Protein AF-A0A1Q3J466-F1 (afdb_monomer)

Nearest PDB structures (foldseek):
  9etf-assembly1_B  TM=6.222E-01  e=2.043E-02  Gallus gallus
  2qo4-assembly1_A  TM=5.809E-01  e=4.443E-01  Danio rerio
  1o1u-assembly1_A  TM=4.889E-01  e=2.140E-01  Homo sapiens
  3pve-assembly2_B  TM=3.064E-01  e=1.401E+00  Mus musculus
  6fop-assembly1_A  TM=2.476E-01  e=9.226E-01  Acetivibrio thermocellus ATCC 27405

Mean predicted aligned error: 11.2 Å

Solvent-accessible surface area (backbone atoms only — not comparable to full-atom values): 6047 Å² total; per-residue (Å²): 143,79,91,84,85,82,94,77,87,80,81,79,92,66,94,72,95,69,86,80,72,84,80,82,80,70,74,48,58,82,66,57,45,46,24,42,43,80,97,43,58,36,39,33,46,62,58,86,46,41,33,36,40,36,38,90,89,24,65,29,48,32,40,45,62,38,42,37,39,39,36,35,42,76,94,40,57,36,40,33,39,52,58,84,60,36,34,42,35,38,38,94,86,42,80,50,55,30,36,58,111

pLDDT: mean 80.9, std 19.21, range [41.75, 96.12]

Structure (mmCIF, N/CA/C/O backbone):
data_AF-A0A1Q3J466-F1
#
_entry.id   AF-A0A1Q3J466-F1
#
loop_
_atom_site.group_PDB
_atom_site.id
_atom_site.type_symbol
_atom_site.label_atom_id
_atom_site.label_alt_id
_atom_site.label_comp_id
_atom_site.label_asym_id
_atom_site.label_entity_id
_atom_site.label_seq_id
_atom_site.pdbx_PDB_ins_code
_atom_site.Cartn_x
_atom_site.Cartn_y
_atom_site.Cartn_z
_atom_site.occupancy
_atom_site.B_iso_or_equiv
_atom_site.auth_seq_id
_atom_site.auth_comp_id
_atom_site.auth_asym_id
_atom_site.auth_atom_id
_atom_site.pdbx_PDB_model_num
ATOM 1 N N . MET A 1 1 ? 0.598 11.566 -29.181 1.00 48.09 1 MET A N 1
ATOM 2 C CA . MET A 1 1 ? 1.473 10.555 -28.553 1.00 48.09 1 MET A CA 1
ATOM 3 C C . MET A 1 1 ? 2.571 11.330 -27.855 1.00 48.09 1 MET A C 1
ATOM 5 O O . MET A 1 1 ? 3.503 11.747 -28.524 1.00 48.09 1 MET A O 1
ATOM 9 N N . SER A 1 2 ? 2.364 11.653 -26.580 1.00 48.88 2 SER A N 1
ATOM 10 C CA . SER A 1 2 ? 3.200 12.588 -25.823 1.00 48.88 2 SER A CA 1
ATOM 11 C C . SER A 1 2 ? 3.478 12.006 -24.442 1.00 48.88 2 SER A C 1
ATOM 13 O O . SER A 1 2 ? 2.556 11.488 -23.816 1.00 48.88 2 SER A O 1
ATOM 15 N N . ASP A 1 3 ? 4.742 12.122 -24.040 1.00 54.53 3 ASP A N 1
ATOM 16 C CA . ASP A 1 3 ? 5.233 12.181 -22.660 1.00 54.53 3 ASP A CA 1
ATOM 17 C C . ASP A 1 3 ? 5.148 10.919 -21.795 1.00 54.53 3 ASP A C 1
ATOM 19 O O . ASP A 1 3 ? 4.269 10.743 -20.957 1.00 54.53 3 ASP A O 1
ATOM 23 N N . TRP A 1 4 ? 6.173 10.079 -21.938 1.00 59.16 4 TRP A N 1
ATOM 24 C CA . TRP A 1 4 ? 6.616 9.160 -20.890 1.00 59.16 4 TRP A CA 1
ATOM 25 C C . TRP A 1 4 ? 8.096 9.461 -20.598 1.00 59.16 4 TRP A C 1
ATOM 27 O O . TRP A 1 4 ? 8.936 9.374 -21.498 1.00 59.16 4 TRP A O 1
ATOM 37 N N . GLU A 1 5 ? 8.410 9.831 -19.35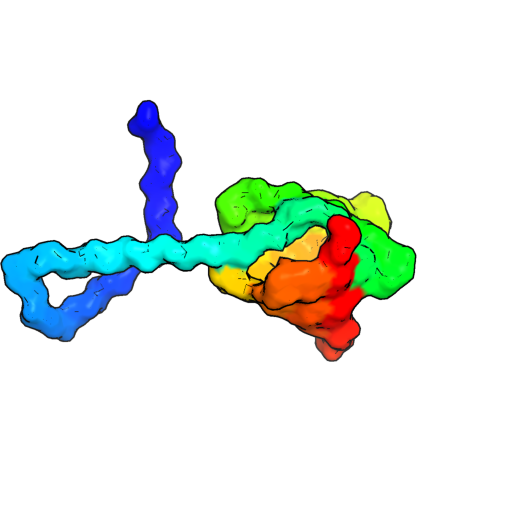4 1.00 54.56 5 GLU A N 1
ATOM 38 C CA . GLU A 1 5 ? 9.779 9.982 -18.843 1.00 54.56 5 GLU A CA 1
ATOM 39 C C . GLU A 1 5 ? 10.217 8.686 -18.126 1.00 54.56 5 GLU A C 1
ATOM 41 O O . GLU A 1 5 ? 9.445 8.144 -17.336 1.00 54.56 5 GLU A O 1
ATOM 46 N N . PRO A 1 6 ? 11.423 8.147 -18.392 1.00 50.97 6 PRO A N 1
ATOM 47 C CA . PRO A 1 6 ? 11.894 6.900 -17.782 1.00 50.97 6 PRO A CA 1
ATOM 48 C C . PRO A 1 6 ? 12.525 7.094 -16.386 1.00 50.97 6 PRO A C 1
ATOM 50 O O . PRO A 1 6 ? 13.358 7.977 -16.198 1.00 50.97 6 PRO A O 1
ATOM 53 N N . ASP A 1 7 ? 12.194 6.195 -15.449 1.00 63.34 7 ASP A N 1
ATOM 54 C CA . ASP A 1 7 ? 12.533 6.272 -14.013 1.00 63.34 7 ASP A CA 1
ATOM 55 C C . ASP A 1 7 ? 14.026 6.110 -13.634 1.00 63.34 7 ASP A C 1
ATOM 57 O O . ASP A 1 7 ? 14.440 6.662 -12.621 1.00 63.34 7 ASP A O 1
ATOM 61 N N . GLU A 1 8 ? 14.871 5.394 -14.390 1.00 47.97 8 GLU A N 1
ATOM 62 C CA . GLU A 1 8 ? 16.322 5.297 -14.106 1.00 47.97 8 GLU A CA 1
ATOM 63 C C . GLU A 1 8 ? 17.135 5.064 -15.398 1.00 47.97 8 GLU A C 1
ATOM 65 O O . GLU A 1 8 ? 16.749 4.278 -16.265 1.00 47.97 8 GLU A O 1
ATOM 70 N N . GLN A 1 9 ? 18.300 5.716 -15.523 1.00 45.03 9 GLN A N 1
ATOM 71 C CA . GLN A 1 9 ? 19.310 5.426 -16.553 1.00 45.03 9 GLN A CA 1
ATOM 72 C C . GLN A 1 9 ? 20.588 4.925 -15.878 1.00 45.03 9 GLN A C 1
ATOM 74 O O . GLN A 1 9 ? 21.259 5.682 -15.182 1.00 45.03 9 GLN A O 1
ATOM 79 N N . VAL A 1 10 ? 20.960 3.669 -16.125 1.00 53.59 10 VAL A N 1
ATOM 80 C CA . VAL A 1 10 ? 22.262 3.131 -15.712 1.00 53.59 10 VAL A CA 1
ATOM 81 C C . VAL A 1 10 ? 23.148 3.016 -16.951 1.00 53.59 10 VAL A C 1
ATOM 83 O O . VAL A 1 10 ? 22.826 2.282 -17.883 1.00 53.59 10 VAL A O 1
ATOM 86 N N . GLN A 1 11 ? 24.261 3.754 -16.979 1.00 41.75 11 GLN A N 1
ATOM 87 C CA . GLN A 1 11 ? 25.301 3.605 -18.000 1.00 41.75 11 GLN A CA 1
ATOM 88 C C . GLN A 1 11 ? 26.277 2.504 -17.575 1.00 41.75 11 GLN A C 1
ATOM 90 O O . GLN A 1 11 ? 26.970 2.631 -16.566 1.00 41.75 11 GLN A O 1
ATOM 95 N N . ALA A 1 12 ? 26.346 1.423 -18.352 1.00 43.94 12 ALA A N 1
ATOM 96 C CA . ALA A 1 12 ? 27.376 0.405 -18.190 1.00 43.94 12 ALA A CA 1
ATOM 97 C C . ALA A 1 12 ? 28.697 0.935 -18.764 1.00 43.94 12 ALA A C 1
ATOM 99 O O . ALA A 1 12 ? 28.843 1.111 -19.973 1.00 43.94 12 ALA A O 1
ATOM 100 N N . ASN A 1 13 ? 29.657 1.211 -17.884 1.00 52.78 13 ASN A N 1
ATOM 101 C CA . ASN A 1 13 ? 30.939 1.795 -18.251 1.00 52.78 13 ASN A CA 1
ATOM 102 C C . ASN A 1 13 ? 31.956 0.709 -18.639 1.00 52.78 13 ASN A C 1
ATOM 104 O O . ASN A 1 13 ? 32.936 0.525 -17.930 1.00 52.78 13 ASN A O 1
ATOM 108 N N . VAL A 1 14 ? 31.720 -0.032 -19.731 1.00 48.12 14 VAL A N 1
ATOM 109 C CA . VAL A 1 14 ? 32.763 -0.823 -20.420 1.00 48.12 14 VAL A CA 1
ATOM 110 C C . VAL A 1 14 ? 32.419 -0.952 -21.913 1.00 48.12 14 VAL A C 1
ATOM 112 O O . VAL A 1 14 ? 31.423 -1.575 -22.262 1.00 48.12 14 VAL A O 1
ATOM 115 N N . ASN A 1 15 ? 33.257 -0.354 -22.773 1.00 51.72 15 ASN A N 1
ATOM 116 C CA . ASN A 1 15 ? 33.382 -0.555 -24.231 1.00 51.72 15 ASN A CA 1
ATOM 117 C C . ASN A 1 15 ? 32.119 -1.001 -24.980 1.00 51.72 15 ASN A C 1
ATOM 119 O O . ASN A 1 15 ? 31.969 -2.169 -25.334 1.00 51.72 15 ASN A O 1
ATOM 123 N N . CYS A 1 16 ? 31.240 -0.052 -25.284 1.00 48.28 16 CYS A N 1
ATOM 124 C CA . CYS A 1 16 ? 30.004 -0.349 -25.982 1.00 48.28 16 CYS A CA 1
ATOM 125 C C . CYS A 1 16 ? 29.893 0.530 -27.243 1.00 48.28 16 CYS A C 1
ATOM 127 O O . CYS A 1 16 ? 29.670 1.737 -27.181 1.00 48.28 16 CYS A O 1
ATOM 129 N N . THR A 1 17 ? 30.164 -0.086 -28.398 1.00 57.84 17 THR A N 1
ATOM 130 C CA . THR A 1 17 ? 30.397 0.572 -29.699 1.00 57.84 17 THR A CA 1
ATOM 131 C C . THR A 1 17 ? 29.115 0.839 -30.501 1.00 57.84 17 THR A C 1
ATOM 133 O O . THR A 1 17 ? 29.184 1.431 -31.575 1.00 57.84 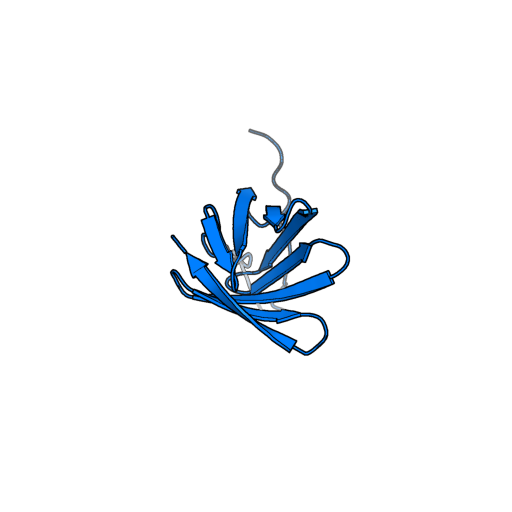17 THR A O 1
ATOM 136 N N . SER A 1 18 ? 27.942 0.402 -30.023 1.00 43.44 18 SER A N 1
ATOM 137 C CA . SER A 1 18 ? 26.594 0.803 -30.481 1.00 43.44 18 SER A CA 1
ATOM 138 C C . SER A 1 18 ? 25.501 0.069 -29.671 1.00 43.44 18 SER A C 1
ATOM 140 O O . SER A 1 18 ? 25.735 -1.028 -29.176 1.00 43.44 18 SER A O 1
ATOM 142 N N . TYR A 1 19 ? 24.308 0.672 -29.528 1.00 47.91 19 TYR A N 1
ATOM 143 C CA . TYR A 1 19 ? 23.104 0.112 -28.863 1.00 47.91 19 TYR A CA 1
ATOM 144 C C . TYR A 1 19 ? 23.201 -0.190 -27.350 1.00 47.91 19 TYR A C 1
ATOM 146 O O . TYR A 1 19 ? 22.664 -1.174 -26.854 1.00 47.91 19 TYR A O 1
ATOM 154 N N . CYS A 1 20 ? 23.803 0.712 -26.575 1.00 53.19 20 CYS A N 1
ATOM 155 C CA . CYS A 1 20 ? 24.039 0.547 -25.130 1.00 53.19 20 CYS A CA 1
ATOM 156 C C . CYS A 1 20 ? 22.879 1.019 -24.234 1.00 53.19 20 CYS A C 1
ATOM 158 O O . CYS A 1 20 ? 23.101 1.455 -23.106 1.00 53.19 20 CYS A O 1
ATOM 160 N N . ARG A 1 21 ? 21.637 0.993 -24.732 1.00 45.06 21 ARG A N 1
ATOM 161 C CA . ARG A 1 21 ? 20.445 1.349 -23.948 1.00 45.06 21 ARG A CA 1
ATOM 162 C C . ARG A 1 21 ? 19.596 0.104 -23.739 1.00 45.06 21 ARG A C 1
ATOM 164 O O . ARG A 1 21 ? 18.714 -0.201 -24.534 1.00 45.06 21 ARG A O 1
ATOM 171 N N . ALA A 1 22 ? 19.865 -0.607 -22.650 1.00 44.41 22 ALA A N 1
ATOM 172 C CA . ALA A 1 22 ? 18.912 -1.568 -22.122 1.00 44.41 22 ALA A CA 1
ATOM 173 C C . ALA A 1 22 ? 17.844 -0.782 -21.348 1.00 44.41 22 ALA A C 1
ATOM 175 O O . ALA A 1 22 ? 18.112 -0.244 -20.277 1.00 44.41 22 ALA A O 1
ATOM 176 N N . MET A 1 23 ? 16.645 -0.659 -21.914 1.00 45.97 23 MET A N 1
ATOM 177 C CA . MET A 1 23 ? 15.479 -0.180 -21.172 1.00 45.97 23 MET A CA 1
ATOM 178 C C . MET A 1 23 ? 14.914 -1.379 -20.411 1.00 45.97 23 MET A C 1
ATOM 180 O O . MET A 1 23 ? 14.371 -2.298 -21.024 1.00 45.97 23 MET A O 1
ATOM 184 N N . LEU A 1 24 ? 15.097 -1.419 -19.091 1.00 42.56 24 LEU A N 1
ATOM 185 C CA . LEU A 1 24 ? 14.530 -2.471 -18.254 1.00 42.56 24 LEU A CA 1
ATOM 186 C C . LEU A 1 24 ? 13.071 -2.124 -17.947 1.00 42.56 24 LEU A C 1
ATOM 188 O O . LEU A 1 24 ? 12.784 -1.265 -17.118 1.00 42.56 24 LEU A O 1
ATOM 192 N N . TRP A 1 25 ? 12.145 -2.810 -18.609 1.00 46.94 25 TRP A N 1
ATOM 193 C CA . TRP A 1 25 ? 10.720 -2.712 -18.312 1.00 46.94 25 TRP A CA 1
ATOM 194 C C . TRP A 1 25 ? 10.390 -3.729 -17.221 1.00 46.94 25 TRP A C 1
ATOM 196 O O . TRP A 1 25 ? 10.067 -4.882 -17.508 1.00 46.94 25 TRP A O 1
ATOM 206 N N . ILE A 1 26 ? 10.516 -3.328 -15.956 1.00 56.66 26 ILE A N 1
ATOM 207 C CA . ILE A 1 26 ? 10.013 -4.149 -14.853 1.00 56.66 26 ILE A CA 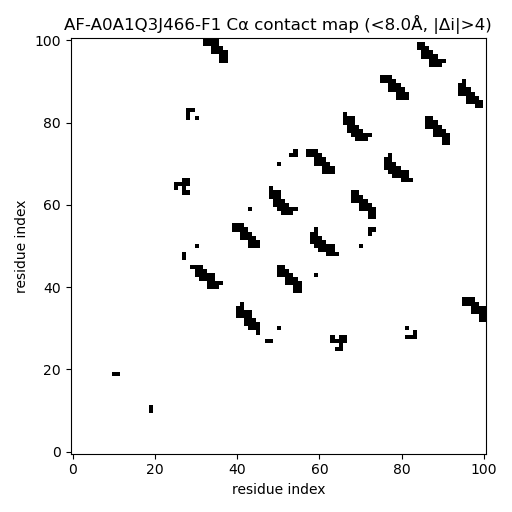1
ATOM 208 C C . ILE A 1 26 ? 8.489 -4.065 -14.910 1.00 56.66 26 ILE A C 1
ATOM 210 O O . ILE A 1 26 ? 7.921 -3.023 -14.598 1.00 56.66 26 ILE A O 1
ATOM 214 N N . VAL A 1 27 ? 7.827 -5.145 -15.329 1.00 60.38 27 VAL A N 1
ATOM 215 C CA . VAL A 1 27 ? 6.364 -5.236 -15.269 1.00 60.38 27 VAL A CA 1
ATOM 216 C C . VAL A 1 27 ? 5.972 -5.249 -13.788 1.00 60.38 27 VAL A C 1
ATOM 218 O O . VAL A 1 27 ? 6.311 -6.214 -13.097 1.00 60.38 27 VAL A O 1
ATOM 221 N N . PRO A 1 28 ? 5.313 -4.198 -13.265 1.00 61.84 28 PRO A N 1
ATOM 222 C CA . PRO A 1 28 ? 4.914 -4.178 -11.867 1.00 61.84 28 PRO A CA 1
ATOM 223 C C . PRO A 1 28 ? 3.882 -5.279 -11.607 1.00 61.84 28 PRO A C 1
ATOM 225 O O . PRO A 1 28 ? 3.074 -5.612 -12.481 1.00 61.84 28 PRO A O 1
ATOM 228 N N . ALA A 1 29 ? 3.896 -5.841 -10.398 1.00 78.31 29 ALA A N 1
ATOM 229 C CA . ALA A 1 29 ? 2.889 -6.811 -9.989 1.00 78.31 29 ALA A CA 1
ATOM 230 C C . ALA A 1 29 ? 1.474 -6.223 -10.148 1.00 78.31 29 ALA A C 1
ATOM 232 O O . ALA A 1 29 ? 1.247 -5.036 -9.909 1.00 78.31 29 ALA A O 1
ATOM 233 N N . LYS A 1 30 ? 0.511 -7.054 -10.565 1.00 83.69 30 LYS A N 1
ATOM 234 C CA . LYS A 1 30 ? -0.888 -6.634 -10.724 1.00 83.69 30 LYS A CA 1
ATOM 235 C C . LYS A 1 30 ? -1.598 -6.649 -9.373 1.00 83.69 30 LYS A C 1
ATOM 237 O O . LYS A 1 30 ? -2.075 -7.699 -8.937 1.00 83.69 30 LYS A O 1
ATOM 242 N N . VAL A 1 31 ? -1.687 -5.486 -8.735 1.00 90.38 31 VAL A N 1
ATOM 243 C CA . VAL A 1 31 ? -2.299 -5.331 -7.404 1.00 90.38 31 VAL A CA 1
ATOM 244 C C . VAL A 1 31 ? -3.719 -4.787 -7.430 1.00 90.38 31 VAL A C 1
ATOM 246 O O . VAL A 1 31 ? -4.362 -4.771 -6.389 1.00 90.38 31 VAL A O 1
ATOM 249 N N . GLU A 1 32 ? -4.229 -4.382 -8.591 1.00 91.88 32 GLU A N 1
ATOM 250 C CA . GLU A 1 32 ? -5.609 -3.908 -8.725 1.00 91.88 32 GLU A CA 1
ATOM 251 C C . GLU A 1 32 ? -6.631 -4.942 -8.218 1.00 91.88 32 GLU A C 1
ATOM 253 O O . GLU A 1 32 ? -6.511 -6.142 -8.505 1.00 91.88 32 GLU A O 1
ATOM 258 N N . GLY A 1 33 ? -7.630 -4.471 -7.472 1.00 93.12 33 GLY A N 1
ATOM 259 C CA . GLY A 1 33 ? -8.734 -5.254 -6.923 1.00 93.12 33 GLY A CA 1
ATOM 260 C C . GLY A 1 33 ? -8.819 -5.221 -5.396 1.00 93.12 33 GLY A C 1
ATOM 261 O O . GLY A 1 33 ? -8.168 -4.425 -4.714 1.00 93.12 33 GLY A O 1
ATOM 262 N N . ASN A 1 34 ? 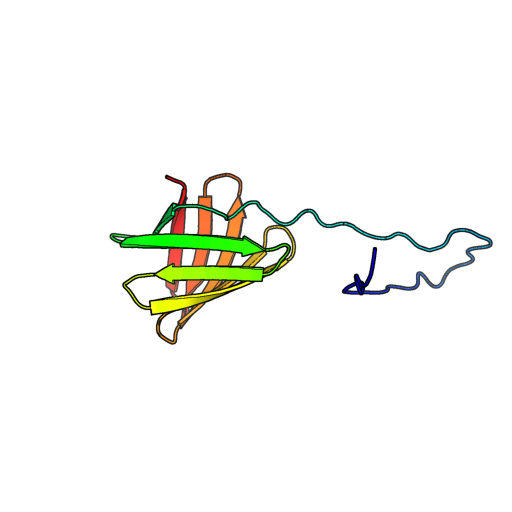-9.646 -6.113 -4.851 1.00 95.00 34 ASN A N 1
ATOM 263 C CA . ASN A 1 34 ? -9.914 -6.200 -3.420 1.00 95.00 34 ASN A CA 1
ATOM 264 C C . ASN A 1 34 ? -9.026 -7.255 -2.759 1.00 95.00 34 ASN A C 1
ATOM 266 O O . ASN A 1 34 ? -8.959 -8.410 -3.179 1.00 95.00 34 ASN A O 1
ATOM 270 N N . TRP A 1 35 ? -8.395 -6.860 -1.664 1.00 96.12 35 TRP A N 1
ATOM 271 C CA . TRP A 1 35 ? -7.518 -7.691 -0.861 1.00 96.12 35 TRP A CA 1
ATOM 272 C C . TRP A 1 35 ? -8.082 -7.825 0.543 1.00 96.12 35 TRP A C 1
ATOM 274 O O . TRP A 1 35 ? -8.422 -6.838 1.187 1.00 96.12 35 TRP A O 1
ATOM 284 N N . GLN A 1 36 ? -8.160 -9.048 1.043 1.00 95.25 36 GLN A N 1
ATOM 285 C CA . GLN A 1 36 ? -8.475 -9.314 2.435 1.00 95.25 36 GLN A CA 1
ATOM 286 C C . GLN A 1 36 ? -7.201 -9.146 3.266 1.00 95.25 36 GLN A C 1
ATOM 288 O O . GLN A 1 36 ? -6.294 -9.968 3.159 1.00 95.25 36 GLN A O 1
ATOM 293 N N . LEU A 1 37 ? -7.133 -8.089 4.077 1.00 92.88 37 LEU A N 1
ATOM 294 C CA . LEU A 1 37 ? -6.024 -7.757 4.972 1.00 92.88 37 LEU A CA 1
ATOM 295 C C . LEU A 1 37 ? -6.531 -7.841 6.422 1.00 92.88 37 LEU A C 1
ATOM 297 O O . LEU A 1 37 ? -7.221 -6.948 6.913 1.00 92.88 37 LEU A O 1
ATOM 301 N N . GLY A 1 38 ? -6.208 -8.937 7.111 1.00 88.38 38 GLY A N 1
ATOM 302 C CA . GLY A 1 38 ? -6.786 -9.232 8.426 1.00 88.38 38 GLY A CA 1
ATOM 303 C C . GLY A 1 38 ? -8.303 -9.453 8.345 1.00 88.38 38 GLY A C 1
ATOM 304 O O . GLY A 1 38 ? -8.771 -10.298 7.582 1.00 88.38 38 GLY A O 1
ATOM 305 N N . SER A 1 39 ? -9.065 -8.699 9.139 1.00 88.12 39 SER A N 1
ATOM 306 C CA . SER A 1 39 ? -10.537 -8.700 9.153 1.00 88.12 39 SER A CA 1
ATOM 307 C C . SER A 1 39 ? -11.177 -7.778 8.112 1.00 88.12 39 SER A C 1
ATOM 309 O O . SER A 1 39 ? -12.397 -7.777 7.973 1.00 88.12 39 SER A O 1
ATOM 311 N N . ASP A 1 40 ? -10.379 -6.982 7.404 1.00 92.44 40 ASP A N 1
ATOM 312 C CA . ASP A 1 40 ? -10.854 -5.853 6.613 1.00 92.44 40 ASP A CA 1
ATOM 313 C C . ASP A 1 40 ? -10.445 -5.977 5.144 1.00 92.44 40 ASP A C 1
ATOM 315 O O . ASP A 1 40 ? -9.558 -6.753 4.779 1.00 92.44 40 ASP A O 1
ATOM 319 N N . PHE A 1 41 ? -11.091 -5.181 4.292 1.00 93.81 41 PHE A N 1
ATOM 320 C CA . PHE A 1 41 ? -10.779 -5.123 2.870 1.00 93.81 41 PHE A CA 1
ATOM 321 C C . PHE A 1 41 ? -9.933 -3.895 2.532 1.00 93.81 41 PHE A C 1
ATOM 323 O O . PHE A 1 41 ? -10.235 -2.767 2.927 1.00 93.81 41 PHE A O 1
ATOM 330 N N . LEU A 1 42 ? -8.872 -4.146 1.777 1.00 95.19 42 LEU A N 1
ATOM 331 C CA . LEU A 1 42 ? -8.026 -3.174 1.109 1.00 95.19 42 LEU A CA 1
ATOM 332 C C . LEU A 1 42 ? -8.427 -3.165 -0.371 1.00 95.19 42 LEU A C 1
ATOM 334 O O . LEU A 1 42 ? -8.206 -4.147 -1.076 1.00 95.19 42 LEU A O 1
ATOM 338 N N . SER A 1 43 ? -9.042 -2.081 -0.835 1.00 95.81 43 SER A N 1
ATOM 339 C CA . SER A 1 43 ? -9.360 -1.883 -2.253 1.00 95.81 43 SER A CA 1
ATOM 340 C C . SER A 1 43 ? -8.224 -1.109 -2.896 1.00 95.81 43 SER A C 1
ATOM 342 O O . SER A 1 43 ? -7.882 -0.044 -2.381 1.00 95.81 43 SER A O 1
ATOM 344 N N . LEU A 1 44 ? -7.654 -1.627 -3.984 1.00 95.94 44 LEU A N 1
ATOM 345 C CA . LEU A 1 44 ? -6.552 -1.002 -4.711 1.00 95.94 44 LEU A CA 1
ATOM 346 C C . LEU A 1 44 ? -6.914 -0.783 -6.181 1.00 95.94 44 LEU A C 1
ATOM 348 O O . LEU A 1 44 ? -7.353 -1.707 -6.860 1.00 95.94 44 LEU A O 1
ATOM 352 N N . ASP A 1 45 ? -6.623 0.411 -6.670 1.00 94.81 45 ASP A N 1
ATOM 353 C CA . ASP A 1 45 ? -6.581 0.793 -8.074 1.00 94.81 45 ASP A CA 1
ATOM 354 C C . ASP A 1 45 ? -5.119 1.011 -8.470 1.00 94.81 45 ASP A C 1
ATOM 356 O O . ASP A 1 45 ? -4.343 1.624 -7.726 1.00 94.81 45 ASP A O 1
ATOM 360 N N . GLN A 1 46 ? -4.726 0.508 -9.640 1.00 91.50 46 GLN A N 1
ATOM 361 C CA . GLN A 1 46 ? -3.345 0.582 -10.109 1.00 91.50 46 GLN A CA 1
ATOM 362 C C . GLN A 1 46 ? -3.253 1.395 -11.399 1.00 91.50 46 GLN A C 1
ATOM 364 O O . GLN A 1 46 ? -3.861 1.066 -12.411 1.00 91.50 46 GLN A O 1
ATOM 369 N N . GLN A 1 47 ? -2.405 2.421 -11.392 1.00 89.12 47 GLN A N 1
ATOM 370 C CA . GLN A 1 47 ? -2.033 3.175 -12.586 1.00 89.12 47 GLN A CA 1
ATOM 371 C C . GLN A 1 47 ? -0.518 3.107 -12.761 1.00 89.12 47 GLN A C 1
ATOM 373 O O . GLN A 1 47 ? 0.239 3.812 -12.094 1.00 89.12 47 GLN A O 1
ATOM 378 N N . PHE A 1 48 ? -0.069 2.227 -13.660 1.00 86.94 48 PHE A N 1
ATOM 379 C CA . PHE A 1 48 ? 1.344 1.883 -13.840 1.00 86.94 48 PHE A CA 1
ATOM 380 C C . PHE A 1 48 ? 1.979 1.385 -12.529 1.00 86.94 48 PHE A C 1
ATOM 382 O O . PHE A 1 48 ? 1.643 0.299 -12.049 1.00 86.94 48 PHE A O 1
ATOM 389 N N . GLN A 1 49 ? 2.896 2.169 -11.960 1.00 86.75 49 GLN A N 1
ATOM 390 C CA . GLN A 1 49 ? 3.545 1.904 -10.679 1.00 86.75 49 GLN A CA 1
ATOM 391 C C . GLN A 1 49 ? 2.798 2.538 -9.501 1.00 86.75 49 GLN A C 1
ATOM 393 O O . GLN A 1 49 ? 3.060 2.171 -8.362 1.00 86.75 49 GLN A O 1
ATOM 398 N N . MET A 1 50 ? 1.885 3.480 -9.740 1.00 92.00 50 MET A N 1
ATOM 399 C CA . MET A 1 50 ? 1.149 4.158 -8.678 1.00 92.00 50 MET A CA 1
ATOM 400 C C . MET A 1 50 ? -0.040 3.314 -8.239 1.00 92.00 50 MET A C 1
ATOM 402 O O . MET A 1 50 ? -0.763 2.750 -9.062 1.00 92.00 50 MET A O 1
ATOM 406 N N . VAL A 1 51 ? -0.244 3.246 -6.929 1.00 94.56 51 VAL A N 1
ATOM 407 C CA . VAL A 1 51 ? -1.334 2.495 -6.313 1.00 94.56 51 VAL A CA 1
ATOM 408 C C . VAL A 1 51 ? -2.145 3.450 -5.456 1.00 94.56 51 VAL A C 1
ATOM 410 O O . VAL A 1 51 ? -1.604 4.154 -4.605 1.00 94.56 51 VAL A O 1
ATOM 413 N N . MET A 1 52 ? -3.450 3.474 -5.674 1.00 95.94 52 MET A N 1
ATOM 414 C CA . MET A 1 52 ? -4.396 4.268 -4.900 1.00 95.94 52 MET A CA 1
ATOM 415 C C . MET A 1 52 ? -5.508 3.368 -4.390 1.00 95.94 52 MET A C 1
ATOM 417 O O . MET A 1 52 ? -5.647 2.240 -4.846 1.00 95.94 52 MET A O 1
ATOM 421 N N . GLY A 1 53 ? -6.295 3.833 -3.426 1.00 95.81 53 GLY A N 1
ATOM 422 C CA . GLY A 1 53 ? -7.450 3.064 -2.989 1.00 95.81 53 GLY A CA 1
ATOM 423 C C . GLY A 1 53 ? -7.941 3.423 -1.602 1.00 95.81 53 GLY A C 1
ATOM 424 O O . GLY A 1 53 ? -7.801 4.563 -1.150 1.00 95.81 53 GLY A O 1
ATOM 425 N N . THR A 1 54 ? -8.521 2.442 -0.915 1.00 95.38 54 THR A N 1
ATOM 426 C CA . THR A 1 54 ? -9.070 2.622 0.432 1.00 95.38 54 THR A CA 1
ATOM 427 C C . THR A 1 54 ? -8.832 1.408 1.326 1.00 95.38 54 THR A C 1
ATOM 429 O O . THR A 1 54 ? -8.899 0.261 0.888 1.00 95.38 54 THR A O 1
ATOM 432 N N . TYR A 1 55 ? -8.566 1.666 2.607 1.00 94.81 55 TYR A N 1
ATOM 433 C CA . TYR A 1 55 ? -8.430 0.649 3.648 1.00 94.81 55 TYR A CA 1
ATOM 434 C C . TYR A 1 55 ? -9.023 1.170 4.951 1.00 94.81 55 TYR A C 1
ATOM 436 O O . TYR A 1 55 ? -8.618 2.231 5.424 1.00 94.81 55 TYR A O 1
ATOM 444 N N . LYS A 1 56 ? -9.994 0.453 5.531 1.00 91.25 56 LYS A N 1
ATOM 445 C CA . LYS A 1 56 ? -10.707 0.879 6.758 1.00 91.25 56 LYS A CA 1
ATOM 446 C C . LYS A 1 56 ? -11.271 2.311 6.679 1.00 91.25 56 LYS A C 1
ATOM 448 O O . LYS A 1 56 ? -11.246 3.052 7.655 1.00 91.25 56 LYS A O 1
ATOM 453 N N . GLY A 1 57 ? -11.717 2.732 5.494 1.00 89.62 57 GLY A N 1
ATOM 454 C CA . GLY A 1 57 ? -12.194 4.098 5.238 1.00 89.62 57 GLY A CA 1
ATOM 455 C C . GLY A 1 57 ? -11.095 5.163 5.095 1.00 89.62 57 GLY A C 1
ATOM 456 O O . GLY A 1 57 ? -11.397 6.295 4.726 1.00 89.62 57 GLY A O 1
ATOM 457 N N . ALA A 1 58 ? -9.822 4.825 5.320 1.00 93.00 58 ALA A N 1
ATOM 458 C CA . ALA A 1 58 ? -8.699 5.710 5.038 1.00 93.00 58 ALA A CA 1
ATOM 459 C C . ALA A 1 58 ? -8.301 5.630 3.559 1.00 93.00 58 ALA A C 1
ATOM 461 O O . ALA A 1 58 ? -8.297 4.548 2.966 1.00 93.00 58 ALA A O 1
ATOM 462 N N . LYS A 1 59 ? -7.919 6.771 2.974 1.00 95.19 59 LYS A N 1
ATOM 463 C CA . LYS A 1 59 ? -7.324 6.805 1.633 1.00 95.19 59 LYS A CA 1
ATOM 464 C C . LYS A 1 59 ? -5.975 6.090 1.643 1.00 95.19 59 LYS A C 1
ATOM 466 O O . LYS A 1 59 ? -5.182 6.273 2.567 1.00 95.19 59 LYS A O 1
ATOM 471 N N . VAL A 1 60 ? -5.739 5.312 0.596 1.00 96.12 60 VAL A N 1
ATOM 472 C CA . VAL A 1 60 ? -4.484 4.617 0.330 1.00 96.12 60 VAL A CA 1
ATOM 473 C C . VAL A 1 60 ? -3.765 5.327 -0.804 1.00 96.12 60 VAL A C 1
ATOM 475 O O . VAL A 1 60 ? -4.373 5.645 -1.826 1.00 96.12 60 VAL A O 1
ATOM 478 N N . SER A 1 61 ? -2.472 5.568 -0.619 1.00 95.75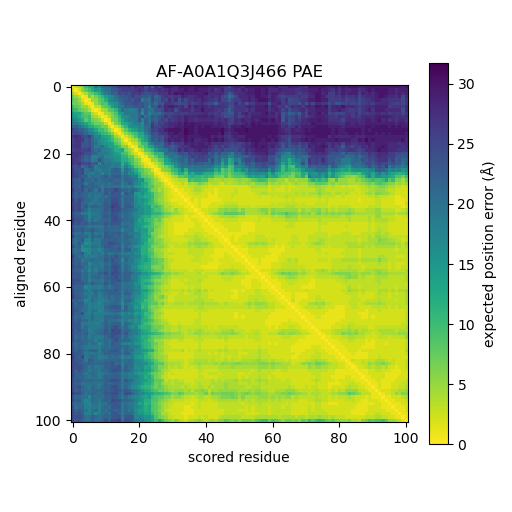 61 SER A N 1
ATOM 479 C CA . SER A 1 61 ? -1.573 6.045 -1.670 1.00 95.75 61 SER A CA 1
ATOM 480 C C . SER A 1 61 ? -0.237 5.329 -1.549 1.00 95.75 61 SER A C 1
ATOM 482 O O . SER A 1 61 ? 0.308 5.200 -0.450 1.00 95.75 61 SER A O 1
ATOM 484 N N . GLY A 1 62 ? 0.278 4.826 -2.661 1.00 94.94 62 GLY A N 1
ATOM 485 C CA . GLY A 1 62 ? 1.466 3.996 -2.683 1.00 94.94 62 GLY A CA 1
ATOM 486 C C . GLY A 1 62 ? 2.077 3.845 -4.063 1.00 94.94 62 GLY A C 1
ATOM 487 O O . GLY A 1 62 ? 1.623 4.425 -5.048 1.00 94.94 62 GLY A O 1
ATOM 488 N N . LYS A 1 63 ? 3.139 3.046 -4.106 1.00 93.56 63 LYS A N 1
ATOM 489 C CA . LYS A 1 63 ? 3.897 2.737 -5.311 1.00 93.56 63 LYS A CA 1
ATOM 490 C C . LYS A 1 63 ? 4.374 1.289 -5.327 1.00 93.56 63 LYS A C 1
ATOM 492 O O . LYS A 1 63 ? 4.600 0.685 -4.274 1.00 93.56 63 LYS A O 1
ATOM 497 N N . LEU A 1 64 ? 4.579 0.777 -6.531 1.00 90.81 64 LEU A N 1
ATOM 498 C CA . LEU A 1 64 ? 5.163 -0.522 -6.826 1.00 90.81 64 LEU A CA 1
ATOM 499 C C . LEU A 1 64 ? 6.556 -0.360 -7.423 1.00 90.81 64 LEU A C 1
ATOM 501 O O . LEU A 1 64 ? 6.775 0.480 -8.290 1.00 90.81 64 LEU A O 1
ATOM 505 N N . LYS A 1 65 ? 7.476 -1.225 -7.003 1.00 88.06 65 LYS A N 1
ATOM 506 C CA . LYS A 1 65 ? 8.777 -1.426 -7.643 1.00 88.06 65 LYS A CA 1
ATOM 507 C C . LYS A 1 65 ? 8.952 -2.924 -7.894 1.00 88.06 65 LYS A C 1
ATOM 509 O O . LYS A 1 65 ? 9.384 -3.659 -7.014 1.00 88.06 65 LYS A O 1
ATOM 514 N N . GLY A 1 66 ? 8.561 -3.385 -9.083 1.00 86.94 66 GLY A N 1
ATOM 515 C CA . GLY A 1 66 ? 8.491 -4.818 -9.391 1.00 86.94 66 GLY A CA 1
ATOM 516 C C . GLY A 1 66 ? 7.429 -5.531 -8.559 1.00 86.94 66 GLY A C 1
ATOM 517 O O . GLY A 1 66 ? 6.243 -5.231 -8.695 1.00 86.94 66 GLY A O 1
ATOM 518 N N . ASP A 1 67 ? 7.854 -6.467 -7.714 1.00 88.75 67 ASP A N 1
ATOM 519 C CA . ASP A 1 67 ? 7.013 -7.169 -6.742 1.00 88.75 67 ASP A CA 1
ATOM 520 C C . ASP A 1 67 ? 6.935 -6.445 -5.388 1.00 88.75 67 ASP A C 1
ATOM 522 O O . ASP A 1 67 ? 6.09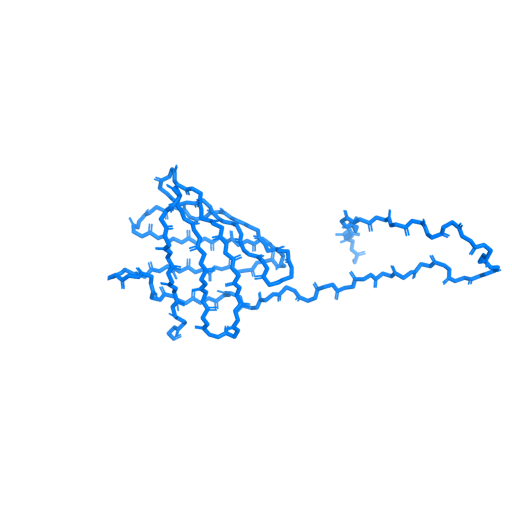0 -6.788 -4.566 1.00 88.75 67 ASP A O 1
ATOM 526 N N . GLN A 1 68 ? 7.772 -5.434 -5.144 1.00 92.44 68 GLN A N 1
ATOM 527 C CA . GLN A 1 68 ? 7.732 -4.652 -3.910 1.00 92.44 68 GLN A CA 1
ATOM 528 C C . GLN A 1 68 ? 6.596 -3.638 -3.943 1.00 92.44 68 GLN A C 1
ATOM 530 O O . GLN A 1 68 ? 6.469 -2.866 -4.894 1.00 92.44 68 GLN A O 1
ATOM 535 N N . ILE A 1 69 ? 5.821 -3.583 -2.864 1.00 94.50 69 ILE A N 1
ATOM 536 C CA . ILE A 1 69 ? 4.752 -2.610 -2.660 1.00 94.50 69 ILE A CA 1
ATOM 537 C C . ILE A 1 69 ? 5.026 -1.781 -1.408 1.00 94.50 69 ILE A C 1
ATOM 539 O O . ILE A 1 69 ? 5.326 -2.314 -0.339 1.00 94.50 69 ILE A O 1
ATOM 543 N N . THR A 1 70 ? 4.872 -0.465 -1.537 1.00 95.88 70 THR A N 1
ATOM 544 C CA . THR A 1 70 ? 4.870 0.462 -0.404 1.00 95.88 70 THR A CA 1
ATOM 545 C C . THR A 1 70 ? 3.651 1.357 -0.502 1.00 95.88 70 THR A C 1
ATOM 547 O O . THR A 1 70 ? 3.494 2.064 -1.495 1.00 95.88 70 THR A O 1
ATOM 550 N N . PHE A 1 71 ? 2.803 1.369 0.521 1.00 95.81 71 PHE A N 1
ATOM 551 C CA . PHE A 1 71 ? 1.626 2.233 0.563 1.00 95.81 71 PHE A CA 1
ATOM 552 C C . PHE A 1 71 ? 1.385 2.797 1.959 1.00 95.81 71 PHE A C 1
ATOM 554 O O . PHE A 1 71 ? 1.775 2.211 2.966 1.00 95.81 71 PHE A O 1
ATOM 561 N N . GLN A 1 72 ? 0.735 3.952 2.023 1.00 95.88 72 GLN A N 1
ATOM 562 C CA . GLN A 1 72 ? 0.312 4.581 3.265 1.00 95.88 72 GLN A CA 1
ATOM 563 C C . GLN A 1 72 ? -1.199 4.477 3.414 1.00 95.88 72 GLN A C 1
ATOM 565 O O . GLN A 1 72 ? -1.933 4.731 2.462 1.00 95.88 72 GLN A O 1
ATOM 570 N N . ALA A 1 73 ? -1.655 4.125 4.614 1.00 94.50 73 ALA A N 1
ATOM 571 C CA . ALA A 1 73 ? -3.068 4.064 4.962 1.00 94.50 73 ALA A CA 1
ATOM 572 C C . ALA A 1 73 ? -3.259 4.435 6.436 1.00 94.50 73 ALA A C 1
ATOM 574 O O . ALA A 1 73 ? -2.617 3.856 7.313 1.00 94.50 73 ALA A O 1
ATOM 575 N N . GLY A 1 74 ? -4.134 5.404 6.719 1.00 90.94 74 GLY A N 1
ATOM 576 C CA . GLY A 1 74 ? -4.474 5.790 8.097 1.00 90.94 74 GLY A CA 1
ATOM 577 C C . GLY A 1 74 ? -3.266 6.214 8.945 1.00 90.94 74 GLY A C 1
ATOM 578 O O . GLY A 1 74 ? -3.193 5.861 10.117 1.00 90.94 74 GLY A O 1
ATOM 579 N N . GLY A 1 75 ? -2.289 6.902 8.343 1.00 91.12 75 GLY A N 1
ATOM 580 C CA . GLY A 1 75 ? -1.065 7.351 9.022 1.00 91.12 75 GLY A CA 1
ATOM 581 C C . GLY A 1 75 ? 0.011 6.276 9.218 1.00 91.12 75 GLY A C 1
ATOM 582 O O . GLY A 1 75 ? 1.050 6.566 9.801 1.00 91.12 75 GLY A O 1
ATOM 583 N N . GLN A 1 76 ? -0.203 5.052 8.728 1.00 93.62 76 GLN A N 1
ATOM 584 C CA . GLN A 1 76 ? 0.780 3.970 8.785 1.00 93.62 76 GLN A CA 1
ATOM 585 C C . GLN A 1 76 ? 1.361 3.677 7.403 1.00 93.62 76 GLN A C 1
ATOM 587 O O . GLN A 1 76 ? 0.635 3.676 6.408 1.00 93.62 76 GLN A O 1
ATOM 592 N N . THR A 1 77 ? 2.659 3.380 7.360 1.00 94.94 77 THR A 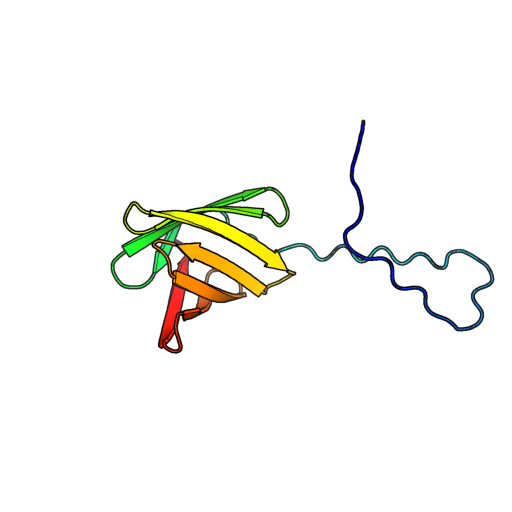N 1
ATOM 593 C CA . THR A 1 77 ? 3.359 2.943 6.147 1.00 94.94 77 THR A CA 1
ATOM 594 C C . THR A 1 77 ? 3.467 1.425 6.137 1.00 94.94 77 THR A C 1
ATOM 596 O O . THR A 1 77 ? 4.072 0.831 7.031 1.00 94.94 77 THR A O 1
ATOM 599 N N . TYR A 1 78 ? 2.898 0.819 5.106 1.00 95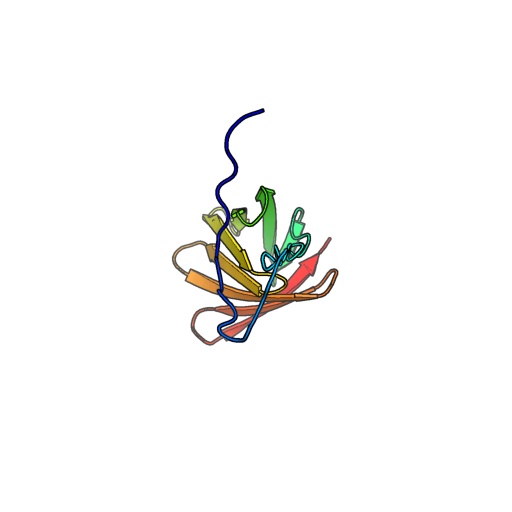.62 78 TYR A N 1
ATOM 600 C CA . TYR A 1 78 ? 2.958 -0.602 4.814 1.00 95.62 78 TYR A CA 1
ATOM 601 C C . TYR A 1 78 ? 4.023 -0.820 3.751 1.00 95.62 78 TYR A C 1
ATOM 603 O O . TYR A 1 78 ? 4.006 -0.170 2.705 1.00 95.62 78 TYR A O 1
ATOM 611 N N . THR A 1 79 ? 4.936 -1.744 4.009 1.00 95.88 79 THR A N 1
ATOM 612 C CA . THR A 1 79 ? 5.901 -2.238 3.027 1.00 95.88 79 THR A CA 1
ATOM 613 C C . THR A 1 79 ? 5.719 -3.736 2.886 1.00 95.88 79 THR A C 1
ATOM 615 O O . THR A 1 79 ? 5.378 -4.410 3.857 1.00 95.88 79 THR A O 1
ATOM 618 N N . GLY A 1 80 ? 5.913 -4.274 1.689 1.00 95.00 80 GLY A N 1
ATOM 619 C CA . GLY A 1 80 ? 5.758 -5.702 1.457 1.00 95.00 80 GLY A CA 1
ATOM 620 C C . GLY A 1 80 ? 6.120 -6.133 0.048 1.00 95.00 80 GLY A C 1
ATOM 621 O O . GLY A 1 80 ? 6.611 -5.345 -0.758 1.00 95.00 80 GLY A O 1
ATOM 622 N N . HIS A 1 81 ? 5.851 -7.401 -0.225 1.00 93.81 81 HIS A N 1
ATOM 623 C CA . HIS A 1 81 ? 6.043 -8.048 -1.512 1.00 93.81 81 HIS A CA 1
ATOM 624 C C . HIS A 1 81 ? 4.735 -8.684 -1.986 1.00 93.81 81 HIS A C 1
ATOM 626 O O . HIS A 1 81 ? 3.937 -9.175 -1.182 1.00 93.81 81 HIS A O 1
ATOM 632 N N . VAL A 1 82 ? 4.527 -8.680 -3.299 1.00 91.88 82 VAL A N 1
ATOM 633 C CA . VAL A 1 82 ? 3.359 -9.226 -3.988 1.00 91.88 82 VAL A CA 1
ATOM 634 C C . VAL A 1 82 ? 3.774 -10.500 -4.717 1.00 91.88 82 VAL A C 1
ATOM 636 O O . VAL A 1 82 ? 4.611 -10.469 -5.614 1.00 91.88 82 VAL A O 1
ATOM 639 N N . SER A 1 83 ? 3.151 -11.625 -4.376 1.00 87.75 83 SER A N 1
ATOM 640 C CA . SER A 1 83 ? 3.363 -12.912 -5.038 1.00 87.75 83 SER A CA 1
ATOM 641 C C . SER A 1 83 ? 2.024 -13.495 -5.478 1.00 87.75 83 SER A C 1
ATOM 643 O O . SER A 1 83 ? 1.270 -14.071 -4.688 1.00 87.75 83 SER A O 1
ATOM 645 N N . GLY A 1 84 ? 1.690 -13.291 -6.756 1.00 86.88 84 GLY A N 1
ATOM 646 C CA . GLY A 1 84 ? 0.412 -13.708 -7.334 1.00 86.88 84 GLY A CA 1
ATOM 647 C C . GLY A 1 84 ? -0.781 -13.085 -6.602 1.00 86.88 84 GLY A C 1
ATOM 648 O O . GLY A 1 84 ? -0.989 -11.877 -6.661 1.00 86.88 84 GLY A O 1
ATOM 649 N N . ASN A 1 85 ? -1.546 -13.918 -5.891 1.00 90.94 85 ASN A N 1
ATOM 650 C CA . ASN A 1 85 ? -2.748 -13.514 -5.150 1.00 90.94 85 ASN A CA 1
ATOM 651 C C . ASN A 1 85 ? -2.488 -13.258 -3.659 1.00 90.94 85 ASN A C 1
ATOM 653 O O . ASN A 1 85 ? -3.435 -13.174 -2.877 1.00 90.94 85 ASN A O 1
ATOM 657 N N . LYS A 1 86 ? -1.224 -13.165 -3.238 1.00 91.50 86 LYS A N 1
ATOM 658 C CA . LYS A 1 86 ? -0.840 -12.919 -1.847 1.00 91.50 86 LYS A CA 1
ATOM 659 C C . LYS A 1 86 ? 0.084 -11.708 -1.752 1.00 91.50 86 LYS A C 1
ATOM 661 O O . LYS A 1 86 ? 0.979 -11.541 -2.574 1.00 91.50 86 LYS A O 1
ATOM 666 N N . MET A 1 87 ? -0.117 -10.895 -0.723 1.00 94.88 87 MET A N 1
ATOM 667 C CA . MET A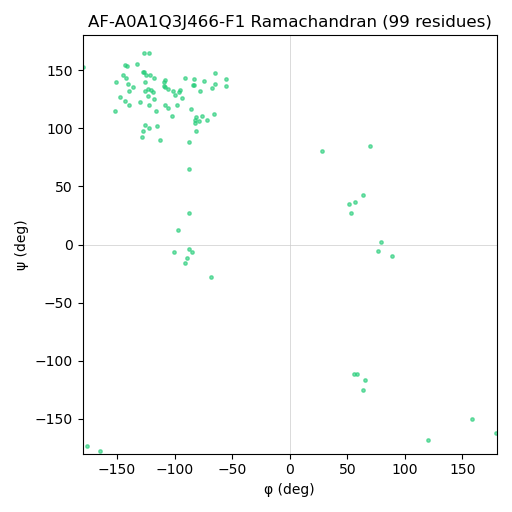 1 87 ? 0.832 -9.878 -0.282 1.00 94.88 87 MET A CA 1
ATOM 668 C C . MET A 1 87 ? 1.290 -10.186 1.136 1.00 94.88 87 MET A C 1
ATOM 670 O O . MET A 1 87 ? 0.500 -10.638 1.966 1.00 94.88 87 MET A O 1
ATOM 674 N N . GLU A 1 88 ? 2.556 -9.933 1.428 1.00 94.69 88 GLU A N 1
ATOM 675 C CA . GLU A 1 88 ? 3.108 -10.069 2.773 1.00 94.69 88 GLU A CA 1
ATOM 676 C C . GLU A 1 88 ? 4.168 -9.014 3.045 1.00 94.69 88 GLU A C 1
ATOM 678 O O . GLU A 1 88 ? 4.891 -8.595 2.141 1.00 94.69 88 GLU A O 1
ATOM 683 N N . GLY A 1 89 ? 4.251 -8.558 4.290 1.00 95.19 89 GLY A N 1
ATOM 684 C CA . GLY A 1 89 ? 5.110 -7.431 4.603 1.00 95.19 89 GLY A CA 1
ATOM 685 C C . GLY A 1 89 ? 5.095 -7.012 6.061 1.00 95.19 89 GLY A C 1
ATOM 686 O O . GLY A 1 89 ? 4.676 -7.769 6.942 1.00 95.19 89 GLY A O 1
ATOM 687 N N . THR A 1 90 ? 5.566 -5.792 6.313 1.00 93.94 90 THR A N 1
ATOM 688 C CA . THR A 1 90 ? 5.589 -5.176 7.638 1.00 93.94 90 THR A CA 1
ATOM 689 C C . THR A 1 90 ? 4.922 -3.798 7.654 1.00 93.94 90 THR A C 1
ATOM 691 O O . THR A 1 90 ? 4.881 -3.076 6.660 1.00 93.94 90 THR A O 1
ATOM 694 N N . VAL A 1 91 ? 4.326 -3.453 8.795 1.00 94.62 91 VAL A N 1
ATOM 695 C CA . VAL A 1 91 ? 3.723 -2.148 9.089 1.00 94.62 91 VAL A CA 1
ATOM 696 C C . VAL A 1 91 ? 4.076 -1.789 10.525 1.00 94.62 91 VAL A C 1
ATOM 698 O O . VAL A 1 91 ? 3.801 -2.562 11.440 1.00 94.62 91 VAL A O 1
ATOM 701 N N . GLY A 1 92 ? 4.779 -0.673 10.734 1.00 88.94 92 GLY A N 1
ATOM 702 C CA . GLY A 1 92 ? 5.222 -0.268 12.079 1.00 88.94 92 GLY A CA 1
ATOM 703 C C . GLY A 1 92 ? 6.009 -1.348 12.848 1.00 88.94 92 GLY A C 1
ATOM 704 O O . GLY A 1 92 ? 5.952 -1.386 14.071 1.00 88.94 92 GLY A O 1
ATOM 705 N N . GLY A 1 93 ? 6.691 -2.263 12.145 1.00 88.12 93 GLY A N 1
ATOM 706 C CA . GLY A 1 93 ? 7.411 -3.403 12.732 1.00 88.12 93 GLY A CA 1
ATOM 707 C C . GLY A 1 93 ? 6.589 -4.688 12.926 1.00 88.12 93 GLY A C 1
ATOM 708 O O . GLY A 1 93 ? 7.172 -5.739 13.184 1.00 88.12 93 GLY A O 1
ATOM 709 N N . ALA A 1 94 ? 5.265 -4.655 12.747 1.00 92.25 94 ALA A N 1
ATOM 710 C CA . ALA A 1 94 ? 4.401 -5.835 12.803 1.00 92.25 94 ALA A CA 1
ATOM 711 C C . ALA A 1 94 ? 4.233 -6.478 11.419 1.00 92.25 94 ALA A C 1
ATOM 713 O O . ALA A 1 94 ? 4.148 -5.777 10.412 1.00 92.25 94 ALA A O 1
ATOM 714 N N . LYS A 1 95 ? 4.160 -7.814 11.358 1.00 94.12 95 LYS A N 1
ATOM 715 C CA . LYS A 1 95 ? 3.909 -8.539 10.103 1.00 94.12 95 LYS A CA 1
ATOM 716 C C . LYS A 1 95 ? 2.445 -8.418 9.686 1.00 94.12 95 LYS A C 1
ATOM 718 O O . LYS A 1 95 ? 1.554 -8.533 10.524 1.00 94.12 95 LYS A O 1
ATOM 723 N N . TRP A 1 96 ? 2.205 -8.265 8.390 1.00 94.56 96 TRP A N 1
ATOM 724 C CA . TRP A 1 96 ? 0.873 -8.317 7.797 1.00 94.56 96 TRP A CA 1
ATOM 725 C C . TRP A 1 96 ? 0.862 -9.212 6.560 1.00 94.56 96 TRP A C 1
ATOM 727 O O . TRP A 1 96 ? 1.883 -9.415 5.902 1.00 94.56 96 TRP A O 1
ATOM 737 N N . THR A 1 97 ? -0.314 -9.748 6.248 1.00 94.81 97 THR A N 1
ATOM 738 C CA . THR A 1 97 ? -0.553 -10.565 5.056 1.00 94.81 97 THR A CA 1
ATOM 739 C C . THR A 1 97 ? -1.910 -10.224 4.468 1.00 94.81 97 THR A C 1
ATOM 741 O O . THR A 1 97 ? -2.876 -10.101 5.224 1.00 94.81 97 THR A O 1
ATOM 744 N N . ALA A 1 98 ? -1.994 -10.131 3.145 1.00 95.31 98 ALA A N 1
ATOM 745 C CA . ALA A 1 98 ? -3.243 -9.935 2.429 1.00 95.31 98 ALA A CA 1
ATOM 746 C C . ALA A 1 98 ? -3.440 -10.987 1.337 1.00 95.31 98 ALA A C 1
ATOM 748 O O . ALA A 1 98 ? -2.470 -11.444 0.732 1.00 95.31 98 ALA A O 1
ATOM 749 N N . VAL A 1 99 ? -4.691 -11.349 1.062 1.00 95.25 99 VAL A N 1
ATOM 750 C CA . VAL A 1 99 ? -5.049 -12.305 0.003 1.00 95.25 99 VAL A CA 1
ATOM 751 C C . VAL A 1 99 ? -6.067 -11.673 -0.933 1.00 95.25 99 VAL A C 1
ATOM 753 O O . VAL A 1 99 ? -7.047 -11.090 -0.473 1.00 95.25 99 VAL A O 1
ATOM 756 N N . LYS A 1 100 ? -5.835 -11.775 -2.241 1.00 92.56 100 LYS A N 1
ATOM 757 C CA . LYS A 1 100 ? -6.734 -11.246 -3.266 1.00 92.56 100 LYS A CA 1
ATOM 758 C C . LYS A 1 100 ? -8.052 -12.025 -3.268 1.00 92.56 100 LYS A C 1
ATOM 760 O O . LYS A 1 100 ? -8.030 -13.255 -3.174 1.00 92.56 100 LYS A O 1
ATOM 765 N N . LYS A 1 101 ? -9.175 -11.310 -3.335 1.00 85.69 101 LYS A N 1
ATOM 766 C CA . LYS A 1 101 ? -10.517 -11.887 -3.482 1.00 85.69 101 LYS A CA 1
ATOM 767 C C . LYS A 1 101 ? -10.943 -11.995 -4.935 1.00 85.69 101 LYS A C 1
ATOM 769 O O . LYS A 1 101 ? -10.484 -11.165 -5.749 1.00 85.69 101 LYS A O 1
#

Foldseek 3Di:
DDDDDADDDDQDPDDDPDDRDDDDDQQADDPAAWKDKPPWIWHWDDDRQWIWGATPNFTKTWGTDRQWIWIDTPNWIWTWGHDPQKTWGDIPRDIIIIGGD

Secondary structure (DSSP, 8-state):
------S------S---S--------------EEEEETTEEEEEEEETTEEEEEETTEEEEEEEETTEEEEEETTEEEEEEEETTEEEEEETTEEEEEEE-

Radius of gyration: 16.82 Å; Cα contacts (8 Å, |Δi|>4): 189; chains: 1; bounding box: 46×26×43 Å

Sequence (101 aa):
MSDWEPDEQVQANVNCTSYCRAMLWIVPAKVEGNWQLGSDFLSLDQQFQMVMGTYKGAKVSGKLKGDQITFQAGGQTYTGHVSGNKMEGTVGGAKWTAVKK